Protein AF-A0A3S0Q9P6-F1 (afdb_monomer)

pLDDT: mean 74.9, std 11.9, range [47.97, 89.81]

Radius of gyration: 33.3 Å; Cα contacts (8 Å, |Δi|>4): 32; chains: 1; bounding box: 66×29×96 Å

InterPro domains:
  IPR036097 Signal transduction histidine kinase, dimerisation/phosphoacceptor domain superfamily [SSF47384] (69-135)

Nearest PDB structures (foldseek):
  5c21-assembly1_B  TM=3.822E-01  e=1.865E+00  Escherichia coli
  5c22-assembly3_C  TM=3.826E-01  e=1.977E+00  Escherichia coli
  2efk-assembly1_A-2  TM=5.193E-01  e=5.038E+00  Homo sapiens
  2efl-assembly1_A-2  TM=5.121E-01  e=9.586E+00  Homo sapiens

Mean predicted aligned error: 14.08 Å

Solvent-accessible surface area (backbone atoms only — not comparable to full-atom values): 8879 Å² total; per-residue (Å²): 140,70,65,64,63,57,60,55,52,74,79,50,54,76,73,53,48,53,52,49,52,53,51,52,53,50,53,57,50,52,60,49,58,67,47,70,79,59,80,94,62,73,74,60,56,55,56,52,51,51,50,54,50,50,50,52,53,52,50,52,51,52,56,52,51,51,52,53,49,51,50,54,50,53,53,50,52,52,54,53,48,55,52,51,54,48,52,51,51,46,56,57,64,51,47,54,39,50,52,50,48,53,56,48,52,53,55,57,77,72,47,94,70,50,73,69,56,49,53,55,49,52,50,56,46,51,51,33,52,50,53,49,50,55,48,52,53,52,48,52,54,51,50,50,50,53,50,52,49,52,54,52,54,56,63,74,75,108

Structure (mmCIF, N/CA/C/O backbone):
data_AF-A0A3S0Q9P6-F1
#
_entry.id   AF-A0A3S0Q9P6-F1
#
loop_
_atom_site.group_PDB
_atom_site.id
_atom_site.type_symbol
_atom_site.label_atom_id
_atom_site.label_alt_id
_atom_site.label_comp_id
_atom_site.label_asym_id
_atom_site.label_entity_id
_atom_site.label_seq_id
_atom_site.pdbx_PDB_ins_code
_atom_site.Cartn_x
_atom_site.Cartn_y
_atom_site.Cartn_z
_atom_site.occupancy
_atom_site.B_iso_or_equiv
_atom_site.auth_seq_id
_atom_site.auth_comp_id
_atom_site.auth_asym_id
_atom_site.auth_atom_id
_atom_site.pdbx_PDB_model_num
ATOM 1 N N . MET A 1 1 ? 13.058 -12.515 -38.783 1.00 48.56 1 MET A N 1
ATOM 2 C CA . MET A 1 1 ? 13.865 -13.179 -37.733 1.00 48.56 1 MET A CA 1
ATOM 3 C C . MET A 1 1 ? 14.297 -12.200 -36.618 1.00 48.56 1 MET A C 1
ATOM 5 O O . MET A 1 1 ? 15.354 -12.379 -36.041 1.00 48.56 1 MET A O 1
ATOM 9 N N . TYR A 1 2 ? 13.488 -11.183 -36.269 1.00 52.41 2 TYR A N 1
ATOM 10 C CA . TYR A 1 2 ? 13.850 -10.146 -35.272 1.00 52.41 2 TYR A CA 1
ATOM 11 C C . TYR A 1 2 ? 12.983 -10.169 -33.998 1.00 52.41 2 TYR A C 1
ATOM 13 O O . TYR A 1 2 ? 13.178 -9.365 -33.096 1.00 52.41 2 TYR A O 1
ATOM 21 N N . ILE A 1 3 ? 12.040 -11.111 -33.901 1.00 53.47 3 ILE A N 1
ATOM 22 C CA . ILE A 1 3 ? 11.122 -11.234 -32.754 1.00 53.47 3 ILE A CA 1
ATOM 23 C C . ILE A 1 3 ? 11.796 -11.980 -31.585 1.00 53.47 3 ILE A C 1
ATOM 25 O O . ILE A 1 3 ? 11.503 -11.724 -30.423 1.00 53.47 3 ILE A O 1
ATOM 29 N N . ILE A 1 4 ? 12.765 -12.853 -31.881 1.00 57.94 4 ILE A N 1
ATOM 30 C CA . ILE A 1 4 ? 13.455 -13.690 -30.886 1.00 57.94 4 ILE A CA 1
ATOM 31 C C . ILE A 1 4 ? 14.332 -12.853 -29.925 1.00 57.94 4 ILE A C 1
ATOM 33 O O . ILE A 1 4 ? 14.208 -13.045 -28.715 1.00 57.94 4 ILE A O 1
ATOM 37 N N . PRO A 1 5 ? 15.142 -11.872 -30.389 1.00 59.94 5 PRO A N 1
ATOM 38 C CA . PRO A 1 5 ? 15.900 -11.002 -29.483 1.00 59.94 5 PRO A CA 1
ATOM 39 C C . PRO A 1 5 ? 15.000 -10.126 -28.603 1.00 59.94 5 PRO A C 1
ATOM 41 O O . PRO A 1 5 ? 15.327 -9.878 -27.445 1.00 59.94 5 PRO A O 1
ATOM 44 N N . LEU A 1 6 ? 13.846 -9.698 -29.130 1.00 56.94 6 LEU A N 1
ATOM 45 C CA . LEU A 1 6 ? 12.885 -8.848 -28.422 1.00 56.94 6 LEU A CA 1
ATOM 46 C C . LEU A 1 6 ? 12.304 -9.557 -27.186 1.00 56.94 6 LEU A C 1
ATOM 48 O O . LEU A 1 6 ? 12.249 -8.978 -26.103 1.00 56.94 6 LEU A O 1
ATOM 52 N N . VAL A 1 7 ? 11.925 -10.830 -27.339 1.00 57.69 7 VAL A N 1
ATOM 53 C CA . VAL A 1 7 ? 11.361 -11.656 -26.257 1.00 57.69 7 VAL A CA 1
ATOM 54 C C . VAL A 1 7 ? 12.417 -11.991 -25.201 1.00 57.69 7 VAL A C 1
ATOM 56 O O . VAL A 1 7 ? 12.139 -11.916 -24.006 1.00 57.69 7 VAL A O 1
ATOM 59 N N . ILE A 1 8 ? 13.651 -12.291 -25.616 1.00 61.16 8 ILE A N 1
ATOM 60 C CA . ILE A 1 8 ? 14.757 -12.579 -24.688 1.00 61.16 8 ILE A CA 1
ATOM 61 C C . ILE A 1 8 ? 15.109 -11.334 -23.865 1.00 61.16 8 ILE A C 1
ATOM 63 O O . ILE A 1 8 ? 15.295 -11.425 -22.650 1.00 61.16 8 ILE A O 1
ATOM 67 N N . SER A 1 9 ? 15.122 -10.155 -24.491 1.00 57.72 9 SER A N 1
ATOM 68 C CA . SER A 1 9 ? 15.454 -8.899 -23.816 1.00 57.72 9 SER A CA 1
ATOM 69 C C . SER A 1 9 ? 14.446 -8.509 -22.723 1.00 57.72 9 SER A C 1
ATOM 71 O O . SER A 1 9 ? 14.823 -7.817 -21.779 1.00 57.72 9 SER A O 1
ATOM 73 N N . TYR A 1 10 ? 13.198 -8.988 -22.801 1.00 58.03 10 TYR A N 1
ATOM 74 C CA . TYR A 1 10 ? 12.163 -8.764 -21.781 1.00 58.03 10 TYR A CA 1
ATOM 75 C C . TYR A 1 10 ? 12.461 -9.483 -20.451 1.00 58.03 10 TYR A C 1
ATOM 77 O O . TYR A 1 10 ? 12.048 -9.029 -19.387 1.00 58.03 10 TYR A O 1
ATOM 85 N N . THR A 1 11 ? 13.220 -10.581 -20.493 1.00 60.34 11 THR A N 1
ATOM 86 C CA . THR A 1 11 ? 13.547 -11.398 -19.307 1.00 60.34 11 THR A CA 1
ATOM 87 C C . THR A 1 11 ? 14.864 -11.010 -18.623 1.00 60.34 11 THR A C 1
ATOM 89 O O . THR A 1 11 ? 15.213 -11.577 -17.589 1.00 60.34 11 THR A O 1
ATOM 92 N N . LEU A 1 12 ? 15.614 -10.048 -19.175 1.00 61.75 12 LEU A N 1
ATOM 93 C CA . LEU A 1 12 ? 16.994 -9.754 -18.775 1.00 61.75 12 LEU A CA 1
ATOM 94 C C . LEU A 1 12 ? 17.140 -8.490 -17.900 1.00 61.75 12 LEU A C 1
ATOM 96 O O . LEU A 1 12 ? 16.352 -7.541 -17.946 1.00 61.75 12 LEU A O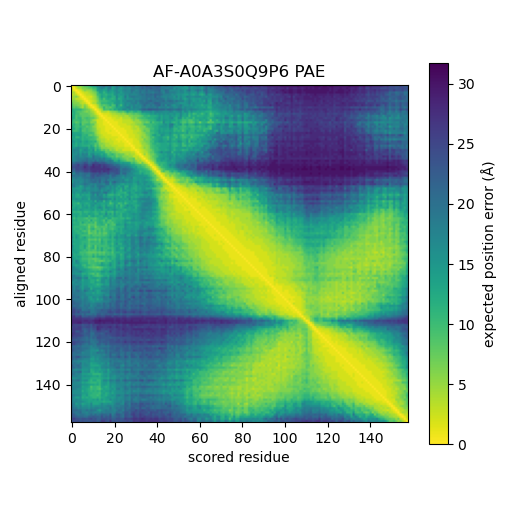 1
ATOM 100 N N . ASP A 1 13 ? 18.192 -8.469 -17.077 1.00 67.06 13 ASP A N 1
ATOM 101 C CA . ASP A 1 13 ? 18.579 -7.324 -16.242 1.00 67.06 13 ASP A CA 1
ATOM 102 C C . ASP A 1 13 ? 19.062 -6.114 -17.043 1.00 67.06 13 ASP A C 1
ATOM 104 O O . ASP A 1 13 ? 19.571 -6.258 -18.155 1.00 67.06 13 ASP A O 1
ATOM 108 N N . LYS A 1 14 ? 18.945 -4.916 -16.445 1.00 64.00 14 LYS A N 1
ATOM 109 C CA . LYS A 1 14 ? 19.288 -3.626 -17.079 1.00 64.00 14 LYS A CA 1
ATOM 110 C C . LYS A 1 14 ? 20.713 -3.653 -17.661 1.00 64.00 14 LYS A C 1
ATOM 112 O O . LYS A 1 14 ? 20.918 -3.292 -18.817 1.00 64.00 14 LYS A O 1
ATOM 117 N N . ASP A 1 15 ? 21.661 -4.226 -16.920 1.00 66.69 15 ASP A N 1
ATOM 118 C CA . ASP A 1 15 ? 23.068 -4.350 -17.329 1.00 66.69 15 ASP A CA 1
ATOM 119 C C . ASP A 1 15 ? 23.310 -5.394 -18.423 1.00 66.69 15 ASP A C 1
ATOM 121 O O . ASP A 1 15 ? 24.322 -5.347 -19.126 1.00 66.69 15 ASP A O 1
ATOM 125 N N . LYS A 1 16 ? 22.420 -6.381 -18.554 1.00 67.06 16 LYS A N 1
ATOM 126 C CA . LYS A 1 16 ? 22.508 -7.415 -19.592 1.00 67.06 16 LYS A CA 1
ATOM 127 C C . LYS A 1 16 ? 21.905 -6.913 -20.903 1.00 67.06 16 LYS A C 1
ATOM 129 O O . LYS A 1 16 ? 22.453 -7.208 -21.959 1.00 67.06 16 LYS A O 1
ATOM 134 N N . ILE A 1 17 ? 20.857 -6.090 -20.828 1.00 67.50 17 ILE A N 1
ATOM 135 C CA . ILE A 1 17 ? 20.265 -5.394 -21.980 1.00 67.50 17 ILE A CA 1
ATOM 136 C C . ILE A 1 17 ? 21.296 -4.451 -22.618 1.00 67.50 17 ILE A C 1
ATOM 138 O O . ILE A 1 17 ? 21.505 -4.490 -23.829 1.00 67.50 17 ILE A O 1
ATOM 142 N N . ILE A 1 18 ? 22.006 -3.662 -21.803 1.00 67.25 18 ILE A N 1
ATOM 143 C CA . ILE A 1 18 ? 23.048 -2.744 -22.292 1.00 67.25 18 ILE A CA 1
ATOM 144 C C . ILE A 1 18 ? 24.203 -3.517 -22.947 1.00 67.25 18 ILE A C 1
ATOM 146 O O . ILE A 1 18 ? 24.646 -3.164 -24.038 1.00 67.25 18 ILE A O 1
ATOM 150 N N . ARG A 1 19 ? 24.661 -4.615 -22.328 1.00 67.94 19 ARG A N 1
ATOM 151 C CA . ARG A 1 19 ? 25.711 -5.474 -22.901 1.00 67.94 19 ARG A CA 1
ATOM 152 C C . ARG A 1 19 ? 25.295 -6.108 -24.230 1.00 67.94 19 ARG A C 1
ATOM 154 O O . ARG A 1 19 ? 26.100 -6.136 -25.156 1.00 67.94 19 ARG A O 1
ATOM 161 N N . LEU A 1 20 ? 24.047 -6.561 -24.348 1.00 66.50 20 LEU A N 1
ATOM 162 C CA . LEU A 1 20 ? 23.501 -7.101 -25.594 1.00 66.50 20 LEU A CA 1
ATOM 163 C C . LEU A 1 20 ? 23.483 -6.039 -26.705 1.00 66.50 20 LEU A C 1
ATOM 165 O O . LEU A 1 20 ? 23.902 -6.324 -27.823 1.00 66.50 20 LEU A O 1
ATOM 169 N N . ALA A 1 21 ? 23.057 -4.811 -26.392 1.00 68.50 21 ALA A N 1
ATOM 170 C CA . ALA A 1 21 ? 23.028 -3.710 -27.355 1.00 68.50 21 ALA A CA 1
ATOM 171 C C . ALA A 1 21 ? 24.432 -3.385 -27.895 1.00 68.50 21 ALA A C 1
ATOM 173 O O . ALA A 1 21 ? 24.608 -3.264 -29.106 1.00 68.50 21 ALA A O 1
ATOM 174 N N . ILE A 1 22 ? 25.439 -3.336 -27.016 1.00 72.12 22 ILE A N 1
ATOM 175 C CA . ILE A 1 22 ? 26.842 -3.113 -27.399 1.00 72.12 22 ILE A CA 1
ATOM 176 C C . ILE A 1 22 ? 27.336 -4.235 -28.324 1.00 72.12 22 ILE A C 1
ATOM 178 O O . ILE A 1 22 ? 27.889 -3.962 -29.389 1.00 72.12 22 ILE A O 1
ATOM 182 N N . ILE A 1 23 ? 27.077 -5.497 -27.975 1.00 69.00 23 ILE A N 1
ATOM 183 C CA . ILE A 1 23 ? 27.472 -6.649 -28.797 1.00 69.00 23 ILE A CA 1
ATOM 184 C C . ILE A 1 23 ? 26.790 -6.603 -30.171 1.00 69.00 23 ILE A C 1
ATOM 186 O O . ILE A 1 23 ? 27.465 -6.784 -31.180 1.00 69.00 23 ILE A O 1
ATOM 190 N N . CYS A 1 24 ? 25.491 -6.292 -30.237 1.00 65.50 24 CYS A N 1
ATOM 191 C CA . CYS A 1 24 ? 24.775 -6.141 -31.504 1.00 65.50 24 CYS A CA 1
ATOM 192 C C . CYS A 1 24 ? 25.365 -5.027 -32.375 1.00 65.50 24 CYS A C 1
ATOM 194 O O . CYS A 1 24 ? 25.519 -5.236 -33.575 1.00 65.50 24 CYS A O 1
ATOM 196 N N . THR A 1 25 ? 25.741 -3.881 -31.791 1.00 69.81 25 THR A N 1
ATOM 197 C CA . THR A 1 25 ? 26.379 -2.799 -32.559 1.00 69.81 25 THR A CA 1
ATOM 198 C C . THR A 1 25 ? 27.732 -3.195 -33.129 1.00 69.81 25 THR A C 1
ATOM 200 O O . THR A 1 25 ? 28.008 -2.896 -34.291 1.00 69.81 25 THR A O 1
ATOM 203 N N . ILE A 1 26 ? 28.541 -3.916 -32.347 1.00 67.06 26 ILE A N 1
ATOM 204 C CA . ILE A 1 26 ? 29.847 -4.426 -32.775 1.00 67.06 26 ILE A CA 1
ATOM 205 C C . ILE A 1 26 ? 29.668 -5.457 -33.896 1.00 67.06 26 ILE A C 1
ATOM 207 O O . ILE A 1 26 ? 30.369 -5.373 -34.900 1.00 67.06 26 ILE A O 1
ATOM 211 N N . LEU A 1 27 ? 28.687 -6.360 -33.780 1.00 65.31 27 LEU A N 1
ATOM 212 C CA . LEU A 1 27 ? 28.370 -7.349 -34.814 1.00 65.31 27 LEU A CA 1
ATOM 213 C C . LEU A 1 27 ? 28.011 -6.672 -36.148 1.00 65.31 27 LEU A C 1
ATOM 215 O O . LEU A 1 27 ? 28.578 -7.002 -37.184 1.00 65.31 27 LEU A O 1
ATOM 219 N N . THR A 1 28 ? 27.148 -5.648 -36.121 1.00 66.88 28 THR A N 1
ATOM 220 C CA . THR A 1 28 ? 26.789 -4.895 -37.335 1.00 66.88 28 THR A CA 1
ATOM 221 C C . THR A 1 28 ? 27.938 -4.073 -37.918 1.00 66.88 28 THR A C 1
ATOM 223 O O . THR A 1 28 ? 27.972 -3.862 -39.130 1.00 66.88 28 THR A O 1
ATOM 226 N N . LEU A 1 29 ? 28.877 -3.609 -37.088 1.00 65.69 29 LEU A N 1
ATOM 227 C CA . LEU A 1 29 ? 30.089 -2.908 -37.524 1.00 65.69 29 LEU A CA 1
ATOM 228 C C . LEU A 1 29 ? 31.060 -3.862 -38.228 1.00 65.69 29 LEU A C 1
ATOM 230 O O . LEU A 1 29 ? 31.548 -3.531 -39.305 1.00 65.69 29 LEU A O 1
ATOM 234 N N . ILE A 1 30 ? 31.272 -5.058 -37.670 1.00 64.81 30 ILE A N 1
ATOM 235 C CA . ILE A 1 30 ? 32.087 -6.118 -38.282 1.00 64.81 30 ILE A CA 1
ATOM 236 C C . ILE A 1 30 ? 31.495 -6.518 -39.641 1.00 64.81 30 ILE A C 1
ATOM 238 O O . ILE A 1 30 ? 32.204 -6.487 -40.645 1.00 64.81 30 ILE A O 1
ATOM 242 N N . ASP A 1 31 ? 30.177 -6.730 -39.714 1.00 60.69 31 ASP A N 1
ATOM 243 C CA . ASP A 1 31 ? 29.489 -7.023 -40.980 1.00 60.69 31 ASP A CA 1
ATO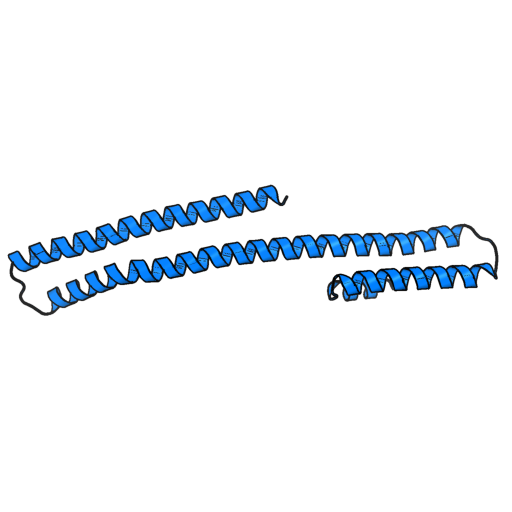M 244 C C . ASP A 1 31 ? 29.538 -5.859 -41.995 1.00 60.69 31 ASP A C 1
ATOM 246 O O . ASP A 1 31 ? 29.177 -6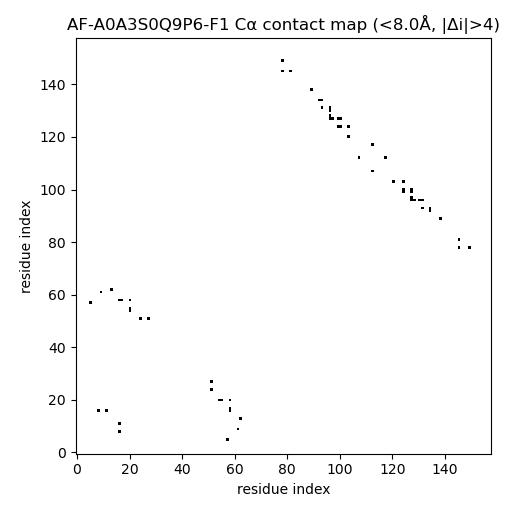.032 -43.160 1.00 60.69 31 ASP A O 1
ATOM 250 N N . THR A 1 32 ? 29.865 -4.635 -41.570 1.00 58.56 32 THR A N 1
ATOM 251 C CA . THR A 1 32 ? 30.025 -3.467 -42.459 1.00 58.56 32 THR A CA 1
ATOM 252 C C . THR A 1 32 ? 31.445 -3.386 -43.020 1.00 58.56 32 THR A C 1
ATOM 254 O O . THR A 1 32 ? 31.632 -2.912 -44.138 1.00 58.56 32 THR A O 1
ATOM 257 N N . ILE A 1 33 ? 32.431 -3.885 -42.270 1.00 58.62 33 ILE A N 1
ATOM 258 C CA . ILE A 1 33 ? 33.843 -3.930 -42.663 1.00 58.62 33 ILE A CA 1
ATOM 259 C C . ILE A 1 33 ? 34.086 -5.052 -43.682 1.00 58.62 33 ILE A C 1
ATOM 261 O O . ILE A 1 33 ? 34.702 -4.789 -44.711 1.00 58.62 33 ILE A O 1
ATOM 265 N N . ASP A 1 34 ? 33.538 -6.253 -43.459 1.00 58.84 34 ASP A N 1
ATOM 266 C CA . ASP A 1 34 ? 33.667 -7.384 -44.401 1.00 58.84 34 ASP A CA 1
ATOM 267 C C . ASP A 1 34 ? 33.007 -7.084 -45.759 1.00 58.84 34 ASP A C 1
ATOM 269 O O . ASP A 1 34 ? 33.522 -7.424 -46.823 1.00 58.84 34 ASP A O 1
ATOM 273 N N . TYR A 1 35 ? 31.878 -6.374 -45.735 1.00 54.16 35 TYR A N 1
ATOM 274 C CA . TYR A 1 35 ? 31.137 -6.000 -46.940 1.00 54.16 35 TYR A CA 1
ATOM 275 C C . TYR A 1 35 ? 31.818 -4.875 -47.740 1.00 54.16 35 TYR A C 1
ATOM 277 O O . TYR A 1 35 ? 31.642 -4.785 -48.951 1.00 54.16 35 TYR A O 1
ATOM 285 N N . TYR A 1 36 ? 32.648 -4.041 -47.100 1.00 55.62 36 TYR A N 1
ATOM 286 C CA . TYR A 1 36 ? 33.392 -2.965 -47.774 1.00 55.62 36 TYR A CA 1
ATOM 287 C C . TYR A 1 36 ? 34.391 -3.494 -48.822 1.00 55.62 36 TYR A C 1
ATOM 289 O O . TYR A 1 36 ? 34.852 -2.737 -49.674 1.00 55.62 36 TYR A O 1
ATOM 297 N N . HIS A 1 37 ? 34.705 -4.794 -48.788 1.00 53.75 37 HIS A N 1
ATOM 298 C CA . HIS A 1 37 ? 35.573 -5.453 -49.759 1.00 53.75 37 HIS A CA 1
ATOM 299 C C . HIS A 1 37 ? 34.850 -5.818 -51.081 1.00 53.75 37 HIS A C 1
ATOM 301 O O . HIS A 1 37 ? 35.521 -6.176 -52.051 1.00 53.75 37 HIS A O 1
ATOM 307 N N . ILE A 1 38 ? 33.508 -5.737 -51.165 1.00 55.50 38 ILE A N 1
ATOM 308 C CA . ILE A 1 38 ? 32.726 -6.121 -52.360 1.00 55.50 38 ILE A CA 1
ATOM 309 C C . ILE A 1 38 ? 31.577 -5.119 -52.626 1.00 55.50 38 ILE A C 1
ATOM 311 O O . ILE A 1 38 ? 30.516 -5.176 -52.019 1.00 55.50 38 ILE A O 1
ATOM 315 N N . GLU A 1 39 ? 31.821 -4.234 -53.598 1.00 54.53 39 GLU A N 1
ATOM 316 C CA . GLU A 1 39 ? 30.877 -3.427 -54.400 1.00 54.53 39 GLU A CA 1
ATOM 317 C C . GLU A 1 39 ? 29.946 -2.370 -53.754 1.00 54.53 39 GLU A C 1
ATOM 319 O O . GLU A 1 39 ? 29.221 -2.550 -52.777 1.00 54.53 39 GLU A O 1
ATOM 324 N N . MET A 1 40 ? 29.949 -1.207 -54.416 1.00 53.72 40 MET A N 1
ATOM 325 C CA . MET A 1 40 ? 29.338 0.061 -54.025 1.00 53.72 40 MET A CA 1
ATOM 326 C C . MET A 1 40 ? 27.832 0.096 -54.373 1.00 53.72 40 MET A C 1
ATOM 328 O O . MET A 1 40 ? 27.472 0.230 -55.541 1.00 53.72 40 MET A O 1
ATOM 332 N N . TYR A 1 41 ? 26.937 0.033 -53.372 1.00 54.03 41 TYR A N 1
ATOM 333 C CA . TYR A 1 41 ? 25.498 0.301 -53.564 1.00 54.03 41 TYR A CA 1
ATOM 334 C C . TYR A 1 41 ? 24.803 0.886 -52.310 1.00 54.03 41 TYR A C 1
ATOM 336 O O . TYR A 1 41 ? 24.774 0.276 -51.240 1.00 54.03 41 TYR A O 1
ATOM 344 N N . TYR A 1 42 ? 24.198 2.077 -52.442 1.00 55.12 42 TYR A N 1
ATOM 345 C CA . TYR A 1 42 ? 23.647 2.887 -51.336 1.00 55.12 42 TYR A CA 1
ATOM 346 C C . TYR A 1 42 ? 22.379 2.315 -50.660 1.00 55.12 42 TYR A C 1
ATOM 348 O O . TYR A 1 42 ? 22.106 2.652 -49.508 1.00 55.12 42 TYR A O 1
ATOM 356 N N . SER A 1 43 ? 21.606 1.439 -51.319 1.00 52.72 43 SER A N 1
ATOM 357 C CA . SER A 1 43 ? 20.359 0.889 -50.743 1.00 52.72 43 SER A CA 1
ATOM 358 C C . SER A 1 43 ? 20.586 -0.159 -49.643 1.00 52.72 43 SER A C 1
ATOM 360 O O . SER A 1 43 ? 19.698 -0.412 -48.828 1.00 52.72 43 SER A O 1
ATOM 362 N N . VAL A 1 44 ? 21.781 -0.754 -49.578 1.00 56.59 44 VAL A N 1
ATOM 363 C CA . VAL A 1 44 ? 22.153 -1.706 -48.518 1.00 56.59 44 VAL A CA 1
ATOM 364 C C . VAL A 1 44 ? 22.478 -0.958 -47.222 1.00 56.59 44 VAL A C 1
ATOM 366 O O . VAL A 1 44 ? 22.133 -1.418 -46.132 1.00 56.59 44 VAL A O 1
ATOM 369 N N . PHE A 1 45 ? 23.064 0.239 -47.333 1.00 55.09 45 PHE A N 1
ATOM 370 C CA . PHE A 1 45 ? 23.443 1.064 -46.186 1.00 55.09 45 PHE A CA 1
ATOM 371 C C . PHE A 1 45 ? 22.220 1.574 -45.409 1.00 55.09 45 PHE A C 1
ATOM 373 O O . PHE A 1 45 ? 22.189 1.498 -44.180 1.00 55.09 45 PHE A O 1
ATOM 380 N N . THR A 1 46 ? 21.177 2.026 -46.113 1.00 57.56 46 THR A N 1
ATOM 381 C CA . THR A 1 46 ? 19.951 2.545 -45.485 1.00 57.56 46 THR A CA 1
ATOM 382 C C . THR A 1 46 ? 19.194 1.462 -44.720 1.00 57.56 46 THR A C 1
ATOM 384 O O . THR A 1 46 ? 18.818 1.689 -43.573 1.00 57.56 46 THR A O 1
ATOM 387 N N . ASN A 1 47 ? 19.042 0.263 -45.291 1.00 59.06 47 ASN A N 1
ATOM 388 C CA . ASN A 1 47 ? 18.352 -0.862 -44.645 1.00 59.06 47 ASN A CA 1
ATOM 389 C C . ASN A 1 47 ? 19.079 -1.368 -43.385 1.00 59.06 47 ASN A C 1
ATOM 391 O O . ASN A 1 47 ? 18.443 -1.731 -42.387 1.00 59.06 47 ASN A O 1
ATOM 395 N N . LYS A 1 48 ? 20.417 -1.366 -43.401 1.00 64.12 48 LYS A N 1
ATOM 396 C CA . LYS A 1 48 ? 21.235 -1.824 -42.269 1.00 64.12 48 LYS A CA 1
ATOM 397 C C . LYS A 1 48 ? 21.283 -0.778 -41.150 1.00 64.12 48 LYS A C 1
ATOM 399 O O . LYS A 1 48 ? 21.135 -1.136 -39.982 1.00 64.12 48 LYS A O 1
ATOM 404 N N . PHE A 1 49 ? 21.355 0.510 -41.498 1.00 63.62 49 PHE A N 1
ATOM 405 C CA . PHE A 1 49 ? 21.220 1.612 -40.540 1.00 63.62 49 PHE A CA 1
ATOM 406 C C . PHE A 1 49 ? 19.840 1.618 -39.868 1.00 63.62 49 PHE A C 1
ATOM 408 O O . PHE A 1 49 ? 19.751 1.749 -38.649 1.00 63.62 49 PHE A O 1
ATOM 415 N N . LEU A 1 50 ? 18.769 1.376 -40.634 1.00 63.78 50 LEU A N 1
ATOM 416 C CA . LEU A 1 50 ? 17.408 1.237 -40.105 1.00 63.78 50 LEU A CA 1
ATOM 417 C C . LEU A 1 50 ? 17.291 0.087 -39.097 1.00 63.78 50 LEU A C 1
ATOM 419 O O . LEU A 1 50 ? 16.620 0.234 -38.078 1.00 63.78 50 LEU A O 1
ATOM 423 N N . SER A 1 51 ? 17.979 -1.034 -39.340 1.00 71.50 51 SER A N 1
ATOM 424 C CA . SER A 1 51 ? 17.994 -2.176 -38.416 1.00 71.50 51 SER A CA 1
ATOM 425 C C . SER A 1 51 ? 18.730 -1.859 -37.112 1.00 71.50 51 SER A C 1
ATOM 427 O O . SER A 1 51 ? 18.223 -2.166 -36.034 1.00 71.50 51 SER A O 1
ATOM 429 N N . ILE A 1 52 ? 19.887 -1.191 -37.183 1.00 71.75 52 ILE A N 1
ATOM 430 C CA . ILE A 1 52 ? 20.637 -0.750 -35.994 1.00 71.75 52 ILE A CA 1
ATOM 431 C C . ILE A 1 52 ? 19.804 0.253 -35.189 1.00 71.75 52 ILE A C 1
ATOM 433 O O . ILE A 1 52 ? 19.642 0.097 -33.979 1.00 71.75 52 ILE A O 1
ATOM 437 N N . LEU A 1 53 ? 19.211 1.239 -35.863 1.00 67.88 53 LEU A N 1
ATOM 438 C CA . LEU A 1 53 ? 18.343 2.237 -35.246 1.00 67.88 53 LEU A CA 1
ATOM 439 C C . LEU A 1 53 ? 17.123 1.578 -34.581 1.00 67.88 53 LEU A C 1
ATOM 441 O O . LEU A 1 53 ? 16.786 1.909 -33.447 1.00 67.88 53 LEU A O 1
ATOM 445 N N . SER A 1 54 ? 16.513 0.584 -35.234 1.00 70.25 54 SER A N 1
ATOM 446 C CA . SER A 1 54 ? 15.393 -0.185 -34.683 1.00 70.25 54 SER A CA 1
ATOM 447 C C . SER A 1 54 ? 15.774 -0.944 -33.407 1.00 70.25 54 SER A C 1
ATOM 449 O O . SER A 1 54 ? 14.961 -1.024 -32.483 1.00 70.25 54 SER A O 1
ATOM 451 N N . ILE A 1 55 ? 16.993 -1.487 -33.323 1.00 75.00 55 ILE A N 1
ATOM 452 C CA . ILE A 1 55 ? 17.498 -2.170 -32.120 1.00 75.00 55 ILE A CA 1
ATOM 453 C C . ILE A 1 55 ? 17.702 -1.164 -30.982 1.00 75.00 55 ILE A C 1
ATOM 455 O O . ILE A 1 55 ? 17.263 -1.416 -29.860 1.00 75.00 55 ILE A O 1
ATOM 459 N N . TRP A 1 56 ? 18.300 -0.004 -31.266 1.00 73.06 56 TRP A N 1
ATOM 460 C CA . TRP A 1 56 ? 18.505 1.053 -30.272 1.00 73.06 56 TRP A CA 1
ATOM 461 C C . TRP A 1 56 ? 17.192 1.630 -29.746 1.00 73.06 56 TRP A C 1
ATOM 463 O O . TRP A 1 56 ? 17.039 1.781 -28.535 1.00 73.06 56 TRP A O 1
ATOM 473 N N . ILE A 1 57 ? 16.224 1.883 -30.629 1.00 74.38 57 ILE A N 1
ATOM 474 C CA . ILE A 1 57 ? 14.887 2.354 -30.248 1.00 74.38 57 ILE A CA 1
ATOM 475 C C . ILE A 1 57 ? 14.181 1.306 -29.384 1.00 74.38 57 ILE A C 1
ATOM 477 O O . ILE A 1 57 ? 13.658 1.640 -28.323 1.00 74.38 57 ILE A O 1
ATOM 481 N N . SER A 1 58 ? 14.220 0.030 -29.781 1.00 77.25 58 SER A N 1
ATOM 482 C CA . SER A 1 58 ? 13.613 -1.058 -28.999 1.00 77.25 58 SER A CA 1
ATOM 483 C C . SER A 1 58 ? 14.258 -1.185 -27.616 1.00 77.25 58 SER A C 1
ATOM 485 O O . SER A 1 58 ? 13.559 -1.294 -26.611 1.00 77.25 58 SER A O 1
ATOM 487 N N . CYS A 1 59 ? 15.589 -1.107 -27.547 1.00 74.31 59 CYS A N 1
ATOM 488 C CA . CYS A 1 59 ? 16.343 -1.128 -26.296 1.00 74.31 59 CYS A CA 1
ATOM 489 C C . CYS A 1 59 ? 15.960 0.050 -25.387 1.00 74.31 59 CYS A C 1
ATOM 491 O O . CYS A 1 59 ? 15.654 -0.143 -24.209 1.00 74.31 59 CYS A O 1
ATOM 493 N N . PHE A 1 60 ? 15.898 1.260 -25.947 1.00 79.88 60 PHE A N 1
ATOM 494 C CA . PHE A 1 60 ? 15.503 2.460 -25.217 1.00 79.88 60 PHE A CA 1
ATOM 495 C C . PHE A 1 60 ? 14.084 2.340 -24.644 1.00 79.88 60 PHE A C 1
ATOM 497 O O . PHE A 1 60 ? 13.872 2.619 -23.462 1.00 79.88 60 PHE A O 1
ATOM 504 N N . ILE A 1 61 ? 13.130 1.848 -25.441 1.00 80.69 61 ILE A N 1
ATOM 505 C CA . ILE A 1 61 ? 11.745 1.619 -25.007 1.00 80.69 61 ILE A CA 1
ATOM 506 C C . ILE A 1 61 ? 11.693 0.617 -23.845 1.00 80.69 61 ILE A C 1
ATOM 508 O O . ILE A 1 61 ? 11.041 0.891 -22.839 1.00 80.69 61 ILE A O 1
ATOM 512 N N . ILE A 1 62 ? 12.405 -0.512 -23.938 1.00 80.69 62 ILE A N 1
ATOM 513 C CA . ILE A 1 62 ? 12.418 -1.546 -22.887 1.00 80.69 62 ILE A CA 1
ATOM 514 C C . ILE A 1 62 ? 12.998 -1.000 -21.577 1.00 80.69 62 ILE A C 1
ATOM 516 O O . ILE A 1 62 ? 12.440 -1.243 -20.506 1.00 80.69 62 ILE A O 1
ATOM 520 N N . LEU A 1 63 ? 14.097 -0.243 -21.641 1.00 79.00 63 LEU A N 1
ATOM 521 C CA . LEU A 1 63 ? 14.724 0.336 -20.451 1.00 79.00 63 LEU A CA 1
ATOM 522 C C . LEU A 1 63 ? 13.787 1.307 -19.729 1.00 79.00 63 LEU A C 1
AT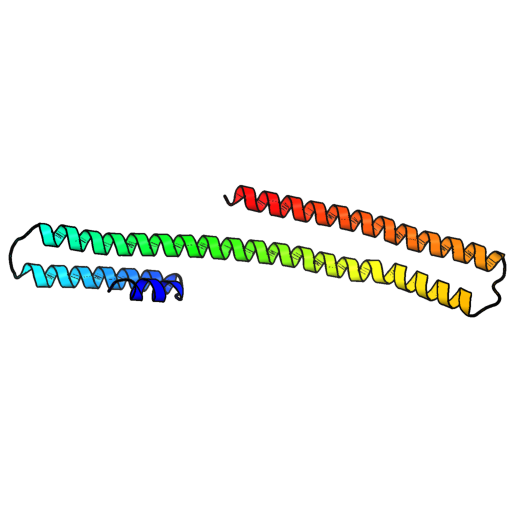OM 524 O O . LEU A 1 63 ? 13.669 1.247 -18.504 1.00 79.00 63 LEU A O 1
ATOM 528 N N . ARG A 1 64 ? 13.090 2.159 -20.488 1.00 81.88 64 ARG A N 1
ATOM 529 C CA . ARG A 1 64 ? 12.096 3.090 -19.943 1.00 81.88 64 ARG A CA 1
ATOM 530 C C . ARG A 1 64 ? 10.885 2.355 -19.380 1.00 81.88 64 ARG A C 1
ATOM 532 O O . ARG A 1 64 ? 10.436 2.678 -18.286 1.00 81.88 64 ARG A O 1
ATOM 539 N N . TYR A 1 65 ? 10.404 1.324 -20.070 1.00 80.88 65 TYR A N 1
ATOM 540 C CA . TYR A 1 65 ? 9.296 0.503 -19.589 1.00 80.88 65 TYR A CA 1
ATOM 541 C C . TYR A 1 65 ? 9.622 -0.179 -18.255 1.00 80.88 65 TYR A C 1
ATOM 543 O O . TYR A 1 65 ? 8.807 -0.159 -17.336 1.00 80.88 65 TYR A O 1
ATOM 551 N N . LYS A 1 66 ? 10.832 -0.735 -18.113 1.00 83.50 66 LYS A N 1
ATOM 552 C CA . LYS A 1 66 ? 11.267 -1.406 -16.880 1.00 83.50 66 LYS A CA 1
ATOM 553 C C . LYS A 1 66 ? 11.382 -0.438 -15.700 1.00 83.50 66 LYS A C 1
ATOM 555 O O . LYS A 1 66 ? 11.042 -0.804 -14.580 1.00 83.50 66 LYS A O 1
ATOM 560 N N . GLU A 1 67 ? 11.837 0.788 -15.948 1.00 83.31 67 GLU A N 1
ATOM 561 C CA . GLU A 1 67 ? 11.890 1.851 -14.939 1.00 83.31 67 GLU A CA 1
ATOM 562 C C . GLU A 1 67 ? 10.487 2.233 -14.446 1.00 83.31 67 GLU A C 1
ATOM 564 O O . GLU A 1 67 ? 10.249 2.242 -13.240 1.00 83.31 67 GLU A O 1
ATOM 569 N N . ILE A 1 68 ? 9.538 2.423 -15.368 1.00 85.06 68 ILE A N 1
ATOM 570 C CA . ILE A 1 68 ? 8.130 2.701 -15.040 1.00 85.06 68 ILE A CA 1
ATOM 571 C C . ILE A 1 68 ? 7.500 1.527 -14.279 1.00 85.06 68 ILE A C 1
ATOM 573 O O . ILE A 1 68 ? 6.756 1.731 -13.320 1.00 85.06 68 ILE A O 1
ATOM 577 N N . LEU A 1 69 ? 7.789 0.288 -14.685 1.00 86.88 69 LEU A N 1
ATOM 578 C CA . LEU A 1 69 ? 7.264 -0.905 -14.022 1.00 86.88 69 LEU A CA 1
ATOM 579 C C . LEU A 1 69 ? 7.761 -1.002 -12.576 1.00 86.88 69 LEU A C 1
ATOM 581 O O . LEU A 1 69 ? 6.967 -1.244 -11.671 1.00 86.88 69 LEU A O 1
ATOM 585 N N . LEU A 1 70 ? 9.056 -0.763 -12.356 1.00 88.25 70 LEU A N 1
ATOM 586 C CA . LEU A 1 70 ? 9.658 -0.812 -11.027 1.00 88.25 70 LEU A CA 1
ATOM 587 C C . LEU A 1 70 ? 9.104 0.293 -10.120 1.00 88.25 70 LEU A C 1
ATOM 589 O O . LEU A 1 70 ? 8.787 0.020 -8.965 1.00 88.25 70 LEU A O 1
ATOM 593 N N . GLN A 1 71 ? 8.908 1.504 -10.648 1.00 86.56 71 GLN A N 1
ATOM 594 C CA . GLN A 1 71 ? 8.242 2.588 -9.920 1.00 86.56 71 GLN A CA 1
ATOM 595 C C . GLN A 1 71 ? 6.821 2.188 -9.501 1.00 86.56 71 GLN A C 1
ATOM 597 O O . GLN A 1 71 ? 6.503 2.226 -8.311 1.00 86.56 71 GLN A O 1
ATOM 602 N N . LYS A 1 72 ? 6.007 1.679 -10.435 1.00 85.12 72 LYS A N 1
ATOM 603 C CA . LYS A 1 72 ? 4.642 1.212 -10.137 1.00 85.12 72 LYS A CA 1
ATOM 604 C C . LYS A 1 72 ? 4.610 0.096 -9.097 1.00 85.12 72 LYS A C 1
ATOM 606 O O . LYS A 1 72 ? 3.727 0.084 -8.241 1.00 85.12 72 LYS A O 1
ATOM 611 N N . ASP A 1 73 ? 5.550 -0.842 -9.145 1.00 87.31 73 ASP A N 1
ATOM 612 C CA . ASP A 1 73 ? 5.624 -1.907 -8.144 1.00 87.31 73 ASP A CA 1
ATOM 613 C C . ASP A 1 73 ? 6.027 -1.371 -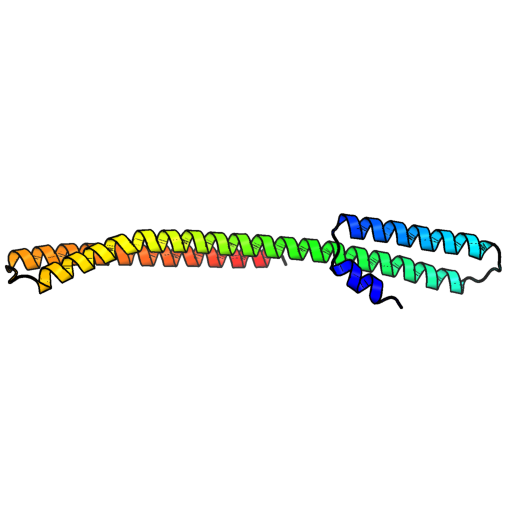6.768 1.00 87.31 73 ASP A C 1
ATOM 615 O O . ASP A 1 73 ? 5.435 -1.771 -5.764 1.00 87.31 73 ASP A O 1
ATOM 619 N N . THR A 1 74 ? 6.964 -0.421 -6.695 1.00 88.81 74 THR A N 1
ATOM 620 C CA . THR A 1 74 ? 7.329 0.211 -5.417 1.00 88.81 74 THR A CA 1
ATOM 621 C C . THR A 1 74 ? 6.176 1.008 -4.805 1.00 88.81 74 THR A C 1
ATOM 623 O O . THR A 1 74 ? 5.940 0.906 -3.600 1.00 88.81 74 THR A O 1
ATOM 626 N N . GLU A 1 75 ? 5.404 1.736 -5.616 1.00 87.31 75 GLU A N 1
ATOM 627 C CA . GLU A 1 75 ? 4.207 2.460 -5.172 1.00 87.31 75 GLU A CA 1
ATOM 628 C C . GLU A 1 75 ? 3.142 1.499 -4.631 1.00 87.31 75 GLU A C 1
ATOM 630 O O . GLU A 1 75 ? 2.632 1.688 -3.523 1.00 87.31 75 GLU A O 1
ATOM 635 N N . LYS A 1 76 ? 2.861 0.409 -5.359 1.00 85.12 76 LYS A N 1
ATOM 636 C CA . LYS A 1 76 ? 1.929 -0.637 -4.913 1.00 85.12 76 LYS A CA 1
ATOM 637 C C . LYS A 1 76 ? 2.366 -1.272 -3.600 1.00 85.12 76 LYS A C 1
ATOM 639 O O . LYS A 1 76 ? 1.538 -1.450 -2.708 1.00 85.12 76 LYS A O 1
ATOM 644 N N . GLN A 1 77 ? 3.648 -1.608 -3.459 1.00 88.81 77 GLN A N 1
ATOM 645 C CA . GLN A 1 77 ? 4.167 -2.189 -2.220 1.00 88.81 77 GLN A CA 1
ATOM 646 C C . GLN A 1 77 ? 4.042 -1.219 -1.047 1.00 88.81 77 GLN A C 1
ATOM 648 O O . GLN A 1 77 ? 3.634 -1.628 0.040 1.00 88.81 77 GLN A O 1
ATOM 653 N N . LYS A 1 78 ? 4.334 0.068 -1.258 1.00 88.81 78 LYS A N 1
ATOM 654 C CA . LYS A 1 78 ? 4.176 1.101 -0.229 1.00 88.81 78 LYS A CA 1
ATOM 655 C C . LYS A 1 78 ? 2.714 1.238 0.202 1.00 88.81 78 LYS A C 1
ATOM 657 O O . LYS A 1 78 ? 2.438 1.246 1.397 1.00 88.81 78 LYS A O 1
ATOM 662 N N . TYR A 1 79 ? 1.786 1.258 -0.754 1.00 87.06 79 TYR A N 1
ATOM 663 C CA . TYR A 1 79 ? 0.349 1.291 -0.485 1.00 87.06 79 TYR A CA 1
ATOM 664 C C . TYR A 1 79 ? -0.127 0.067 0.312 1.00 87.06 79 TYR A C 1
ATOM 666 O O . TYR A 1 79 ? -0.777 0.215 1.348 1.00 87.06 79 TYR A O 1
ATOM 674 N N . LEU A 1 80 ? 0.250 -1.144 -0.118 1.00 86.19 80 LEU A N 1
ATOM 675 C CA . LEU A 1 80 ? -0.090 -2.384 0.588 1.00 86.19 80 LEU A CA 1
ATOM 676 C C . LEU A 1 80 ? 0.498 -2.421 1.998 1.00 86.19 80 LEU A C 1
ATOM 678 O O . LEU A 1 80 ? -0.178 -2.851 2.934 1.00 86.19 80 LEU A O 1
ATOM 682 N N . LYS A 1 81 ? 1.733 -1.941 2.170 1.00 89.81 81 LYS A N 1
ATOM 683 C CA . LYS A 1 81 ? 2.374 -1.836 3.481 1.00 89.81 81 LYS A CA 1
ATOM 684 C C . LYS A 1 81 ? 1.586 -0.913 4.410 1.00 89.81 81 LYS A C 1
ATOM 686 O O . LYS A 1 81 ? 1.274 -1.325 5.522 1.00 89.81 81 LYS A O 1
ATOM 691 N N . SER A 1 82 ? 1.192 0.276 3.948 1.00 87.81 82 SER A N 1
ATOM 692 C CA . SER A 1 82 ? 0.393 1.212 4.751 1.00 87.81 82 SER A CA 1
ATOM 693 C C . SER A 1 82 ? -0.968 0.636 5.153 1.00 87.81 82 SER A C 1
ATOM 695 O O . SER A 1 82 ? -1.386 0.795 6.298 1.00 87.81 82 SER A O 1
ATOM 697 N N . ILE A 1 83 ? -1.642 -0.085 4.250 1.00 88.00 83 ILE A N 1
ATOM 698 C CA . ILE A 1 83 ? -2.891 -0.789 4.583 1.00 88.00 83 ILE A CA 1
ATOM 699 C C . ILE A 1 83 ? -2.645 -1.901 5.603 1.00 88.00 83 ILE A C 1
ATOM 701 O O . ILE A 1 83 ? -3.424 -2.058 6.538 1.00 88.00 83 ILE A O 1
ATOM 705 N N . THR A 1 84 ? -1.568 -2.668 5.447 1.00 86.50 84 THR A N 1
ATOM 706 C CA . THR A 1 84 ? -1.237 -3.775 6.355 1.00 86.50 84 THR A CA 1
ATOM 707 C C . THR A 1 84 ? -0.943 -3.267 7.766 1.00 86.50 84 THR A C 1
ATOM 709 O O . THR A 1 84 ? -1.453 -3.819 8.740 1.00 86.50 84 THR A O 1
ATOM 712 N N . GLU A 1 85 ? -0.167 -2.188 7.890 1.00 88.94 85 GLU A N 1
ATOM 713 C CA . GLU A 1 85 ? 0.118 -1.535 9.173 1.00 88.94 85 GLU A CA 1
ATOM 714 C C . GLU A 1 85 ? -1.168 -1.030 9.839 1.00 88.94 85 GLU A C 1
ATOM 716 O O . GLU A 1 85 ? -1.387 -1.267 11.029 1.00 88.94 85 GLU A O 1
ATOM 721 N N . MET A 1 86 ? -2.063 -0.411 9.065 1.00 88.88 86 MET A N 1
ATOM 722 C CA . MET A 1 86 ? -3.371 0.020 9.553 1.00 88.88 86 MET A CA 1
ATOM 723 C C . MET A 1 86 ? -4.234 -1.160 10.012 1.00 88.88 86 MET A C 1
ATOM 725 O O . MET A 1 86 ? -4.802 -1.111 11.098 1.00 88.88 86 MET A O 1
ATOM 729 N N . LEU A 1 87 ? -4.310 -2.241 9.232 1.00 84.19 87 LEU A N 1
ATOM 730 C CA . LEU A 1 87 ? -5.071 -3.442 9.586 1.00 84.19 87 LEU A CA 1
ATOM 731 C C . LEU A 1 87 ? -4.564 -4.076 10.891 1.00 84.19 87 LEU A C 1
ATOM 733 O O . LEU A 1 87 ? -5.355 -4.548 11.714 1.00 84.19 87 LEU A O 1
ATOM 737 N N . PHE A 1 88 ? -3.247 -4.065 11.099 1.00 84.06 88 PHE A N 1
ATOM 738 C CA . PHE A 1 88 ? -2.640 -4.533 12.339 1.00 84.06 88 PHE A CA 1
ATOM 739 C C . PHE A 1 88 ? -3.038 -3.651 13.530 1.00 84.06 88 PHE A C 1
ATOM 741 O O . PHE A 1 88 ? -3.468 -4.169 14.564 1.00 84.06 88 PHE A O 1
ATOM 748 N N . GLN A 1 89 ? -2.975 -2.324 13.374 1.00 85.69 89 GLN A N 1
ATOM 749 C CA . GLN A 1 89 ? -3.430 -1.381 14.400 1.00 85.69 89 GLN A CA 1
ATOM 750 C C . GLN A 1 89 ? -4.914 -1.565 14.727 1.00 85.69 89 GLN A C 1
ATOM 752 O O . GLN A 1 89 ? -5.272 -1.613 15.903 1.00 85.69 89 GLN A O 1
ATOM 757 N N . VAL A 1 90 ? -5.759 -1.747 13.708 1.00 85.88 90 VAL A N 1
ATOM 758 C CA . VAL A 1 90 ? -7.188 -2.053 13.862 1.00 85.88 90 VAL A CA 1
ATOM 759 C C . VAL A 1 90 ? -7.400 -3.298 14.693 1.00 85.88 90 VAL A C 1
ATOM 761 O O . VAL A 1 90 ? -8.100 -3.249 15.701 1.00 85.88 90 VAL A O 1
ATOM 764 N N . SER A 1 91 ? -6.766 -4.406 14.315 1.00 80.69 91 SER A N 1
ATOM 765 C CA . SER A 1 91 ? -6.905 -5.658 15.059 1.00 80.69 91 SER A CA 1
ATOM 766 C C . SER A 1 91 ? -6.501 -5.497 16.524 1.00 80.69 91 SER A C 1
ATOM 768 O O . SER A 1 91 ? -7.131 -6.086 17.400 1.00 80.69 91 SER A O 1
ATOM 770 N N . HIS A 1 92 ? -5.473 -4.695 16.808 1.00 84.06 92 HIS A N 1
ATOM 771 C CA . HIS A 1 92 ? -5.030 -4.453 18.176 1.00 84.06 92 HIS A CA 1
ATOM 772 C C . HIS A 1 92 ? -6.016 -3.582 18.968 1.00 84.06 92 HIS A C 1
ATOM 774 O O . HIS A 1 92 ? -6.405 -3.949 20.077 1.00 84.06 92 HIS A O 1
ATOM 780 N N . GLN A 1 93 ? -6.456 -2.464 18.390 1.00 83.81 93 GLN A N 1
ATOM 781 C CA . GLN A 1 93 ? -7.315 -1.495 19.073 1.00 83.81 93 GLN A CA 1
ATOM 782 C C . GLN A 1 93 ? -8.765 -1.970 19.206 1.00 83.81 93 GLN A C 1
ATOM 784 O O . GLN A 1 93 ? -9.400 -1.654 20.202 1.00 83.81 93 GLN A O 1
ATOM 789 N N . VAL A 1 94 ? -9.271 -2.789 18.278 1.00 86.81 94 VAL A N 1
ATOM 790 C CA . VAL A 1 94 ? -10.626 -3.368 18.340 1.00 86.81 94 VAL A CA 1
ATOM 791 C C . VAL A 1 94 ? -10.699 -4.576 19.280 1.00 86.81 94 VAL A C 1
ATOM 793 O O . VAL A 1 94 ? -11.735 -4.814 19.900 1.00 86.81 94 VAL A O 1
ATOM 796 N N . ARG A 1 95 ? -9.602 -5.328 19.458 1.00 84.50 95 ARG A N 1
ATOM 797 C CA . ARG A 1 95 ? -9.575 -6.488 20.369 1.00 84.50 95 ARG A CA 1
ATOM 798 C C . ARG A 1 95 ? -9.908 -6.094 21.809 1.00 84.50 95 ARG A C 1
ATOM 800 O O . ARG A 1 95 ? -10.645 -6.815 22.470 1.00 84.50 95 ARG A O 1
ATOM 807 N N . SER A 1 96 ? -9.398 -4.956 22.276 1.00 85.50 96 SER A N 1
ATOM 808 C CA . SER A 1 96 ? -9.619 -4.465 23.642 1.00 85.50 96 SER A CA 1
ATOM 809 C C . SER A 1 96 ? -11.107 -4.231 23.976 1.00 85.50 96 SER A C 1
ATOM 811 O O . SER A 1 96 ? -11.614 -4.903 24.878 1.00 85.50 96 SER A O 1
ATOM 813 N N . PRO A 1 97 ? -11.854 -3.365 23.258 1.00 86.12 97 PRO A N 1
ATOM 814 C CA . PRO A 1 97 ? -13.269 -3.139 23.535 1.00 86.12 97 PRO A CA 1
ATOM 815 C C . PRO A 1 97 ? -14.117 -4.393 23.289 1.00 86.12 97 PRO A 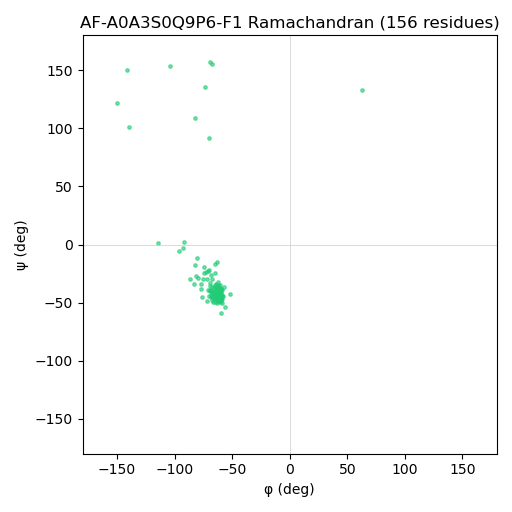C 1
ATOM 817 O O . PRO A 1 97 ? -15.034 -4.643 24.066 1.00 86.12 97 PRO A O 1
ATOM 820 N N . ILE A 1 98 ? -13.796 -5.234 22.294 1.00 85.94 98 ILE A N 1
ATOM 821 C CA . ILE A 1 98 ? -14.516 -6.503 22.076 1.00 85.94 98 ILE A CA 1
ATOM 822 C C . ILE A 1 98 ? -14.341 -7.457 23.262 1.00 85.94 98 ILE A C 1
ATOM 824 O O . ILE A 1 98 ? -15.329 -7.994 23.758 1.00 85.94 98 ILE A O 1
ATOM 828 N N . SER A 1 99 ? -13.115 -7.656 23.755 1.00 86.00 99 SER A N 1
ATOM 829 C CA . SER A 1 99 ? -12.873 -8.515 24.920 1.00 86.00 99 SER A CA 1
ATOM 830 C C . SER A 1 99 ? -13.558 -7.983 26.179 1.00 86.00 99 SER A C 1
ATOM 832 O O . SER A 1 99 ? -14.092 -8.777 26.952 1.00 86.00 99 SER A O 1
ATOM 834 N N . ARG A 1 100 ? -13.595 -6.655 26.372 1.00 85.38 100 ARG A N 1
ATOM 835 C CA . ARG A 1 100 ? -14.338 -6.041 27.481 1.00 85.38 100 ARG A CA 1
ATOM 836 C C . ARG A 1 100 ? -15.834 -6.303 27.361 1.00 85.38 100 ARG A C 1
ATOM 838 O O . ARG A 1 100 ? -16.411 -6.800 28.318 1.00 85.38 100 ARG A O 1
ATOM 845 N N . MET A 1 101 ? -16.438 -6.047 26.197 1.00 86.25 101 MET A N 1
ATOM 846 C CA . MET A 1 101 ? -17.861 -6.320 25.959 1.00 86.25 101 MET A CA 1
ATOM 847 C C . MET A 1 101 ? -18.195 -7.801 26.171 1.00 86.25 101 MET A C 1
ATOM 849 O O . MET A 1 101 ? -19.154 -8.110 26.866 1.00 86.25 101 MET A O 1
ATOM 853 N N . GLN A 1 102 ? -17.372 -8.718 25.658 1.00 84.56 102 GLN A N 1
ATOM 854 C CA . GLN A 1 102 ? -17.581 -10.159 25.811 1.00 84.56 102 GLN A CA 1
ATOM 855 C C . GLN A 1 102 ? -17.477 -10.621 27.272 1.00 84.56 102 GLN A C 1
ATOM 857 O O . GLN A 1 102 ? -18.305 -11.405 27.734 1.00 84.56 102 GLN A O 1
ATOM 862 N N . GLY A 1 103 ? -16.489 -10.118 28.019 1.00 83.69 103 GLY A N 1
ATOM 863 C CA . GLY A 1 103 ? -16.369 -10.384 29.454 1.00 83.69 103 GLY A CA 1
ATOM 864 C C . GLY A 1 103 ? -17.571 -9.859 30.238 1.00 83.69 103 GLY A C 1
ATOM 865 O O . GLY A 1 103 ? -18.057 -10.529 31.149 1.00 83.69 103 GLY A O 1
ATOM 866 N N . LEU A 1 104 ? -18.091 -8.701 29.829 1.00 82.69 104 LEU A N 1
ATOM 867 C CA . LEU A 1 104 ? -19.276 -8.086 30.406 1.00 82.69 104 LEU A CA 1
ATOM 868 C C . LEU A 1 104 ? -20.535 -8.927 30.167 1.00 82.69 104 LEU A C 1
ATOM 870 O O . LEU A 1 104 ? -21.251 -9.233 31.114 1.00 82.69 104 LEU A O 1
ATOM 874 N N . THR A 1 105 ? -20.776 -9.356 28.925 1.00 81.44 105 THR A N 1
ATOM 875 C CA . THR A 1 105 ? -21.931 -10.189 28.555 1.00 81.44 105 THR A CA 1
ATOM 876 C C . THR A 1 105 ? -21.918 -11.535 29.283 1.00 81.44 105 THR A C 1
ATOM 878 O O . THR A 1 105 ? -22.945 -11.948 29.813 1.00 81.44 105 THR A O 1
ATOM 881 N N . ASN A 1 106 ? -20.753 -12.177 29.417 1.00 81.25 106 ASN A N 1
ATOM 882 C CA . ASN A 1 106 ? -20.615 -13.415 30.195 1.00 81.25 106 ASN A CA 1
ATOM 883 C C . ASN A 1 106 ? -20.945 -13.219 31.688 1.00 81.25 106 ASN A C 1
ATOM 885 O O . ASN A 1 106 ? -21.448 -14.129 32.351 1.00 81.25 106 ASN A O 1
ATOM 889 N N . HIS A 1 107 ? -20.663 -12.033 32.233 1.00 77.44 107 HIS A N 1
ATOM 890 C CA . HIS A 1 107 ? -21.025 -11.676 33.603 1.00 77.44 107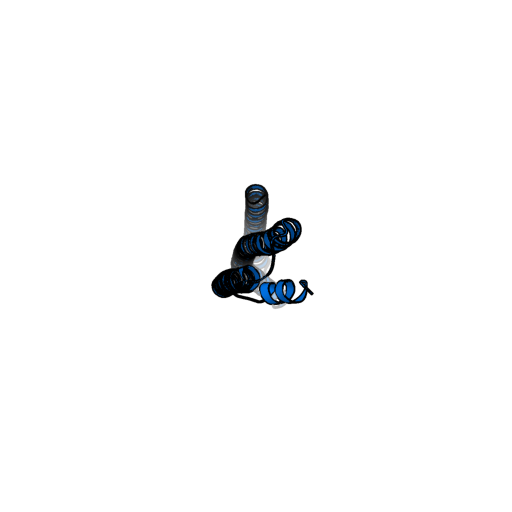 HIS A CA 1
ATOM 891 C C . HIS A 1 107 ? -22.542 -11.504 33.783 1.00 77.44 107 HIS A C 1
ATOM 893 O O . HIS A 1 107 ? -23.053 -11.849 34.848 1.00 77.44 107 HIS A O 1
ATOM 899 N N . ILE A 1 108 ? -23.248 -11.027 32.746 1.00 79.25 108 ILE A N 1
ATOM 900 C CA . ILE A 1 108 ? -24.719 -10.924 32.706 1.00 79.25 108 ILE A CA 1
ATOM 901 C C . ILE A 1 108 ? -25.375 -12.296 32.691 1.00 79.25 108 ILE A C 1
ATOM 903 O O . ILE A 1 108 ? -26.274 -12.545 33.487 1.00 79.25 108 ILE A O 1
ATOM 907 N N . ASP A 1 109 ? -24.895 -13.194 31.835 1.00 73.88 109 ASP A N 1
ATOM 908 C CA . ASP A 1 109 ? -25.499 -14.520 31.671 1.00 73.88 109 ASP A CA 1
ATOM 909 C C . ASP A 1 109 ? -25.272 -15.454 32.873 1.00 73.88 109 ASP A C 1
ATOM 911 O O . ASP A 1 109 ? -26.032 -16.400 33.078 1.00 73.88 109 ASP A O 1
ATOM 915 N N . SER A 1 110 ? -24.234 -15.215 33.682 1.00 68.75 110 SER A N 1
ATOM 916 C CA . SER A 1 110 ? -23.814 -16.136 34.752 1.00 68.75 110 SER A CA 1
ATOM 917 C C . SER A 1 110 ? -24.353 -15.817 36.156 1.00 68.75 110 SER A C 1
ATOM 919 O O . SER A 1 110 ? -24.139 -16.619 37.070 1.00 68.75 110 SER A O 1
ATOM 921 N N . LYS A 1 111 ? -25.064 -14.697 36.370 1.00 68.31 111 LYS A N 1
ATOM 922 C CA . LYS A 1 111 ? -25.561 -14.285 37.701 1.00 68.31 111 LYS A CA 1
ATOM 923 C C . LYS A 1 111 ? -26.957 -13.656 37.677 1.00 68.31 111 LYS A C 1
ATOM 925 O O . LYS A 1 111 ? -27.325 -12.941 36.755 1.00 68.31 111 LYS A O 1
ATOM 930 N N . ALA A 1 112 ? -27.689 -13.826 38.783 1.00 66.19 112 ALA A N 1
ATOM 931 C CA . ALA A 1 112 ? -28.786 -12.931 39.151 1.00 66.19 112 ALA A CA 1
ATOM 932 C C . ALA A 1 112 ? -28.182 -11.577 39.566 1.00 66.19 112 ALA A C 1
ATOM 934 O O . ALA A 1 112 ? -27.752 -11.403 40.704 1.00 66.19 112 ALA A O 1
ATOM 935 N N . ILE A 1 113 ? -28.058 -10.673 38.597 1.00 68.31 113 ILE A N 1
ATOM 936 C CA . ILE A 1 113 ? -27.445 -9.351 38.751 1.00 68.31 113 ILE A CA 1
ATOM 937 C C . ILE A 1 113 ? -28.374 -8.409 39.533 1.00 68.31 113 ILE A C 1
ATOM 939 O O . ILE A 1 113 ? -29.576 -8.349 39.256 1.00 68.31 113 ILE A O 1
ATOM 943 N N . SER A 1 114 ? -27.823 -7.658 40.498 1.00 73.75 114 SER A N 1
ATOM 944 C CA . SER A 1 114 ? -28.568 -6.593 41.188 1.00 73.75 114 SER A CA 1
ATOM 945 C C . SER A 1 114 ? -28.842 -5.415 40.245 1.00 73.75 114 SER A C 1
ATOM 947 O O . SER A 1 114 ? -28.125 -5.186 39.271 1.00 73.75 114 SER A O 1
ATOM 949 N N . LYS A 1 115 ? -29.868 -4.612 40.538 1.00 75.19 115 LYS A N 1
ATOM 950 C CA . LYS A 1 115 ? -30.202 -3.449 39.706 1.00 75.19 115 LYS A CA 1
ATOM 951 C C . LYS A 1 115 ? -29.050 -2.430 39.643 1.00 75.19 115 LYS A C 1
ATOM 953 O O . LYS A 1 115 ? -28.799 -1.883 38.573 1.00 75.19 115 LYS A O 1
ATOM 958 N N . GLU A 1 116 ? -28.327 -2.227 4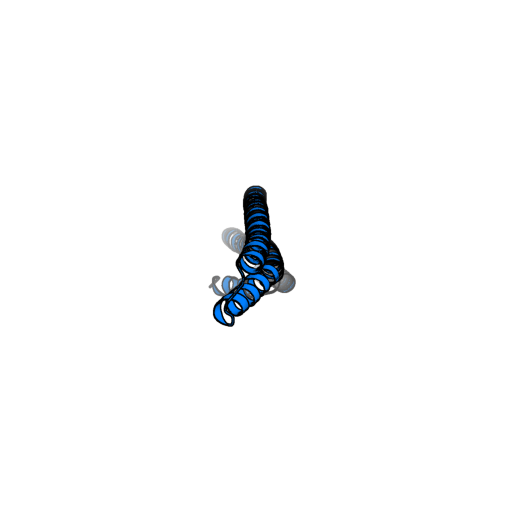0.747 1.00 76.38 116 GLU A N 1
ATOM 959 C CA . GLU A 1 116 ? -27.148 -1.349 40.805 1.00 76.38 116 GLU A CA 1
ATOM 960 C C . GLU A 1 116 ? -25.953 -1.909 40.012 1.00 76.38 116 GLU A C 1
ATOM 962 O O . GLU A 1 116 ? -25.239 -1.166 39.330 1.00 76.38 116 GLU A O 1
ATOM 967 N N . GLU A 1 117 ? -25.737 -3.227 40.059 1.00 75.62 117 GLU A N 1
ATOM 968 C CA . GLU A 1 117 ? -24.695 -3.891 39.270 1.00 75.62 117 GLU A CA 1
ATOM 969 C C . GLU A 1 117 ? -24.993 -3.785 37.768 1.00 75.62 117 GLU A C 1
ATOM 971 O O . GLU A 1 117 ? -24.085 -3.503 36.989 1.00 75.62 117 GLU A O 1
ATOM 976 N N . LEU A 1 118 ? -26.261 -3.923 37.360 1.00 80.31 118 LEU A N 1
ATOM 977 C CA . LEU A 1 118 ? -26.692 -3.780 35.966 1.00 80.31 118 LEU A CA 1
ATOM 978 C C . LEU A 1 118 ? -26.488 -2.356 35.431 1.00 80.31 118 LEU A C 1
ATOM 980 O O . LEU A 1 118 ? -26.047 -2.185 34.295 1.00 80.31 118 LEU A O 1
ATOM 984 N N . GLU A 1 119 ? -26.789 -1.334 36.238 1.00 81.38 119 GLU A N 1
ATOM 985 C CA . GLU A 1 119 ? -26.551 0.070 35.878 1.00 81.38 119 GLU A CA 1
ATOM 986 C C . GLU A 1 119 ? -25.062 0.343 35.654 1.00 81.38 119 GLU A C 1
ATOM 988 O O . GLU A 1 119 ? -24.673 0.903 34.626 1.00 81.38 119 GLU A O 1
ATOM 993 N N . SER A 1 120 ? -24.221 -0.128 36.574 1.00 81.31 120 SER A N 1
ATOM 994 C CA . SER A 1 120 ? -22.762 -0.009 36.481 1.00 81.31 120 SER A CA 1
ATOM 995 C C . SER A 1 120 ? -22.237 -0.684 35.212 1.00 81.31 120 SER A C 1
ATOM 997 O O . SER A 1 120 ? -21.434 -0.127 34.463 1.00 81.31 120 SER A O 1
ATOM 999 N N . LEU A 1 121 ? -22.751 -1.877 34.925 1.00 81.12 121 LEU A N 1
ATOM 1000 C CA . LEU A 1 121 ? -22.401 -2.656 33.750 1.00 81.12 121 LEU A CA 1
ATOM 1001 C C . LEU A 1 121 ? -22.829 -1.969 32.444 1.00 81.12 121 LEU A C 1
ATOM 1003 O O . LEU A 1 121 ? -22.067 -1.919 31.481 1.00 81.12 121 LEU A O 1
ATOM 1007 N N . SER A 1 122 ? -24.024 -1.377 32.420 1.00 80.31 122 SER A N 1
ATOM 1008 C CA . SER A 1 122 ? -24.509 -0.607 31.274 1.00 80.31 122 SER A CA 1
ATOM 1009 C C . SER A 1 122 ? -23.613 0.594 30.965 1.00 80.31 122 SER A C 1
ATOM 1011 O O . SER A 1 122 ? -23.450 0.934 29.792 1.00 80.31 122 SER A O 1
ATOM 1013 N N . ILE A 1 123 ? -23.034 1.234 31.985 1.00 85.25 123 ILE A N 1
ATOM 1014 C CA . ILE A 1 123 ? -22.088 2.345 31.809 1.00 85.25 123 ILE A CA 1
ATOM 1015 C C . ILE A 1 123 ? -20.795 1.836 31.156 1.00 85.25 123 ILE A C 1
ATOM 1017 O O . ILE A 1 123 ? -20.397 2.355 30.116 1.00 85.25 123 ILE A O 1
ATOM 1021 N N . TYR A 1 124 ? -20.201 0.754 31.669 1.00 83.69 124 TYR A N 1
ATOM 1022 C CA . TYR A 1 124 ? -18.982 0.171 31.087 1.00 83.69 124 TYR A CA 1
ATOM 1023 C C . TYR A 1 124 ? -19.166 -0.347 29.652 1.00 83.69 124 TYR A C 1
ATOM 1025 O O . TYR A 1 124 ? -18.251 -0.256 28.822 1.00 83.69 124 TYR A O 1
ATOM 1033 N N . LEU A 1 125 ? -20.350 -0.880 29.334 1.00 85.94 125 LEU A N 1
ATOM 1034 C CA . LEU A 1 125 ? -20.695 -1.280 27.971 1.00 85.94 125 LEU A CA 1
ATOM 1035 C C . LEU A 1 125 ? -20.757 -0.058 27.049 1.00 85.94 125 LEU A C 1
ATOM 1037 O O . LEU A 1 125 ? -20.193 -0.076 25.956 1.00 85.94 125 LEU A O 1
ATOM 1041 N N . LYS A 1 126 ? -21.407 1.015 27.510 1.00 87.19 126 LYS A N 1
ATOM 1042 C CA . LYS A 1 126 ? -21.527 2.273 26.771 1.00 87.19 126 LYS A CA 1
ATOM 1043 C C . LYS A 1 126 ? -20.160 2.894 26.492 1.00 87.19 126 LYS A C 1
ATOM 1045 O O . LYS A 1 126 ? -19.932 3.348 25.371 1.00 87.19 126 LYS A O 1
ATOM 1050 N N . ASP A 1 127 ? -19.242 2.848 27.450 1.00 88.25 127 ASP A N 1
ATOM 1051 C CA . ASP A 1 127 ? -17.870 3.329 27.269 1.00 88.25 127 ASP A CA 1
ATOM 1052 C C . ASP A 1 127 ? -17.120 2.501 26.220 1.00 88.25 127 ASP A C 1
ATOM 1054 O O . ASP A 1 127 ? -16.516 3.058 25.304 1.00 88.25 127 ASP A O 1
ATOM 1058 N N . SER A 1 128 ? -17.235 1.169 26.281 1.00 87.94 128 SER A N 1
ATOM 1059 C CA . SER A 1 128 ? -16.593 0.265 25.314 1.00 87.94 128 SER A CA 1
ATOM 1060 C C . SER A 1 128 ? -17.123 0.462 23.887 1.00 87.94 128 SER A C 1
ATOM 1062 O O . SER A 1 128 ? -16.355 0.425 22.925 1.00 87.94 128 SER A O 1
ATOM 1064 N N . VAL A 1 129 ? -18.432 0.692 23.736 1.00 87.56 129 VAL A N 1
ATOM 1065 C CA . VAL A 1 129 ? -19.063 1.001 22.441 1.00 87.56 129 VAL A CA 1
ATOM 1066 C C . VAL A 1 129 ? -18.632 2.379 21.934 1.00 87.56 129 VAL A C 1
ATOM 1068 O O . VAL A 1 129 ? -18.347 2.529 20.748 1.00 87.56 129 VAL A O 1
ATOM 1071 N N . THR A 1 130 ? -18.534 3.372 22.819 1.00 88.69 130 THR A N 1
ATOM 1072 C CA . THR A 1 130 ? -18.093 4.730 22.460 1.00 88.69 130 THR A CA 1
ATOM 1073 C C . THR A 1 130 ? -16.634 4.736 22.000 1.00 88.69 130 THR A C 1
ATOM 1075 O O . THR A 1 130 ? -16.311 5.351 20.985 1.00 88.69 130 THR A O 1
ATOM 1078 N N . GLU A 1 131 ? -15.754 4.006 22.689 1.00 88.12 131 GLU A N 1
ATOM 1079 C CA . GLU A 1 131 ? -14.354 3.823 22.285 1.00 88.12 131 GLU A CA 1
ATOM 1080 C C . GLU A 1 131 ? -14.254 3.163 20.901 1.00 88.12 131 GLU A C 1
ATOM 1082 O O . GLU A 1 131 ? -13.485 3.616 20.049 1.00 88.12 131 GLU A O 1
ATOM 1087 N N . LEU A 1 132 ? -15.083 2.146 20.634 1.00 88.62 132 LEU A N 1
ATOM 1088 C CA . LEU A 1 132 ? -15.131 1.477 19.335 1.00 88.62 132 LEU A CA 1
ATOM 1089 C C . LEU A 1 132 ? -15.668 2.385 18.209 1.00 88.62 132 LEU A C 1
ATOM 1091 O O . LEU A 1 132 ? -15.158 2.321 17.087 1.00 88.62 132 LEU A O 1
ATOM 1095 N N . ASP A 1 133 ? -16.652 3.251 18.480 1.00 86.44 133 ASP A N 1
ATOM 1096 C CA . ASP A 1 133 ? -17.157 4.230 17.499 1.00 86.44 133 ASP A CA 1
ATOM 1097 C C . ASP A 1 133 ? -16.086 5.270 17.140 1.00 86.44 133 ASP A C 1
ATOM 1099 O O . ASP A 1 133 ? -15.810 5.508 15.961 1.00 86.44 133 ASP A O 1
ATOM 1103 N N . ILE A 1 134 ? -15.409 5.834 18.148 1.00 88.19 134 ILE A N 1
ATOM 1104 C CA . ILE A 1 134 ? -14.299 6.782 17.952 1.00 88.19 134 ILE A CA 1
ATOM 1105 C C . ILE A 1 134 ? -13.188 6.134 17.122 1.00 88.19 134 ILE A C 1
ATOM 1107 O O . ILE A 1 134 ? -12.670 6.738 16.173 1.00 88.19 134 ILE A O 1
ATOM 1111 N N . PHE A 1 135 ? -12.848 4.888 17.446 1.00 87.12 135 PHE A N 1
ATOM 1112 C CA . PHE A 1 135 ? -11.873 4.114 16.697 1.00 87.12 135 PHE A CA 1
ATOM 1113 C C . PHE A 1 135 ? -12.295 3.929 15.229 1.00 87.12 135 PHE A C 1
ATOM 1115 O O . PHE A 1 135 ? -11.522 4.222 14.316 1.00 87.12 135 PHE A O 1
ATOM 1122 N N . THR A 1 136 ? -13.540 3.518 14.986 1.00 84.50 136 THR A N 1
ATOM 1123 C CA . THR A 1 136 ? -14.078 3.285 13.634 1.00 84.50 136 THR A CA 1
ATOM 1124 C C . THR A 1 136 ? -14.092 4.568 12.795 1.00 84.50 136 THR A C 1
ATOM 1126 O O . THR A 1 136 ? -13.733 4.553 11.611 1.00 84.50 136 THR A O 1
ATOM 1129 N N . ARG A 1 137 ? -14.421 5.713 13.404 1.00 86.44 137 ARG A N 1
ATOM 1130 C CA . ARG A 1 137 ? -14.324 7.037 12.765 1.00 86.44 137 ARG A CA 1
ATOM 1131 C C . ARG A 1 137 ? -12.884 7.392 12.399 1.00 86.44 137 ARG A C 1
ATOM 1133 O O . ARG A 1 137 ? -12.625 7.831 11.279 1.00 86.44 137 ARG A O 1
ATOM 1140 N N . THR A 1 138 ? -11.946 7.158 13.314 1.00 86.12 138 THR A N 1
ATOM 1141 C CA . THR A 1 138 ? -10.512 7.422 13.103 1.00 86.12 138 THR A CA 1
ATOM 1142 C C . THR A 1 138 ? -9.946 6.546 11.985 1.00 86.12 138 THR A C 1
ATOM 1144 O O . THR A 1 138 ? -9.198 7.026 11.127 1.00 86.12 138 THR A O 1
ATOM 1147 N N . LEU A 1 139 ? -10.357 5.279 11.940 1.00 85.75 139 LEU A N 1
ATOM 1148 C CA . LEU A 1 139 ? -10.009 4.347 10.876 1.00 85.75 139 LEU A CA 1
ATOM 1149 C C . LEU A 1 139 ? -10.526 4.824 9.516 1.00 85.75 139 LEU A C 1
ATOM 1151 O O . LEU A 1 139 ? -9.761 4.883 8.558 1.00 85.75 139 LEU A O 1
ATOM 1155 N N . THR A 1 140 ? -11.802 5.205 9.443 1.00 84.75 140 THR A N 1
ATOM 1156 C CA . THR A 1 140 ? -12.431 5.690 8.205 1.00 84.75 140 THR A CA 1
ATOM 1157 C C . THR A 1 140 ? -11.715 6.932 7.670 1.00 84.75 140 THR A C 1
ATOM 1159 O O . THR A 1 140 ? -11.375 6.989 6.490 1.00 84.75 140 THR A O 1
ATOM 1162 N N . ALA A 1 141 ? -11.398 7.894 8.544 1.00 87.06 141 ALA A N 1
ATOM 1163 C CA . ALA A 1 141 ? -10.637 9.085 8.170 1.00 87.06 141 ALA A CA 1
ATOM 1164 C C . ALA A 1 141 ? -9.219 8.744 7.675 1.00 87.06 141 ALA A C 1
ATOM 1166 O O . ALA A 1 141 ? -8.723 9.337 6.715 1.00 87.06 141 ALA A O 1
ATOM 1167 N N . SER A 1 142 ? -8.567 7.765 8.303 1.00 85.69 142 SER A N 1
ATOM 1168 C CA . SER A 1 142 ? -7.222 7.332 7.916 1.00 85.69 142 SER A CA 1
ATOM 1169 C C . SER A 1 142 ? -7.219 6.580 6.578 1.00 85.69 142 SER A C 1
ATOM 1171 O O . SER A 1 142 ? -6.323 6.801 5.762 1.00 85.69 142 SER A O 1
ATOM 1173 N N . LEU A 1 143 ? -8.227 5.740 6.317 1.00 85.75 143 LEU A N 1
ATOM 1174 C CA . LEU A 1 143 ? -8.431 5.071 5.026 1.00 85.75 143 LEU A CA 1
ATOM 1175 C C . LEU A 1 143 ? -8.656 6.084 3.903 1.00 85.75 143 LEU A C 1
ATOM 1177 O O . LEU A 1 143 ? -8.043 5.968 2.842 1.00 85.75 143 LEU A O 1
ATOM 1181 N N . GLU A 1 144 ? -9.482 7.101 4.151 1.00 87.31 144 GLU A N 1
ATOM 1182 C CA . GLU A 1 144 ? -9.743 8.155 3.171 1.00 87.31 144 GLU A CA 1
ATOM 1183 C C . GLU A 1 144 ? -8.469 8.948 2.854 1.00 87.31 144 GLU A C 1
ATOM 1185 O O . GLU A 1 144 ? -8.154 9.192 1.690 1.00 87.31 144 GLU A O 1
ATOM 1190 N N . LYS A 1 145 ? -7.650 9.251 3.869 1.00 87.00 145 LYS A N 1
ATOM 1191 C CA . LYS A 1 145 ? -6.341 9.886 3.667 1.00 87.00 145 LYS A CA 1
ATOM 1192 C C . LYS A 1 145 ? -5.415 9.039 2.784 1.00 87.00 145 LYS A C 1
ATOM 1194 O O . LYS A 1 145 ? -4.808 9.572 1.858 1.00 87.00 145 LYS A O 1
ATOM 1199 N N . ILE A 1 146 ? -5.328 7.729 3.035 1.00 86.12 146 ILE A N 1
ATOM 1200 C CA . ILE A 1 146 ? -4.522 6.802 2.219 1.00 86.12 146 ILE A CA 1
ATOM 1201 C C . ILE A 1 146 ? -5.053 6.727 0.780 1.00 86.12 146 ILE A C 1
ATOM 1203 O O . ILE A 1 146 ? -4.268 6.702 -0.171 1.00 86.12 146 ILE A O 1
ATOM 1207 N N . ARG A 1 147 ? -6.378 6.719 0.599 1.00 83.12 147 ARG A N 1
ATOM 1208 C CA . ARG A 1 147 ? -7.025 6.717 -0.719 1.00 83.12 147 ARG A CA 1
ATOM 1209 C C . ARG A 1 147 ? -6.693 7.978 -1.517 1.00 83.12 147 ARG A C 1
ATOM 1211 O O . ARG A 1 147 ? -6.313 7.872 -2.685 1.00 83.12 147 ARG A O 1
ATOM 1218 N N . ILE A 1 148 ? -6.821 9.152 -0.901 1.00 85.44 148 ILE A N 1
ATOM 1219 C CA . ILE A 1 148 ? -6.505 10.440 -1.534 1.00 85.44 148 ILE A CA 1
ATOM 1220 C C . ILE A 1 148 ? -5.023 10.491 -1.917 1.00 85.44 148 ILE A C 1
ATOM 1222 O O . ILE A 1 148 ? -4.689 10.909 -3.025 1.00 85.44 148 ILE A O 1
ATOM 1226 N N . GLN A 1 149 ? -4.137 10.013 -1.039 1.00 81.69 149 GLN A N 1
ATOM 1227 C CA . GLN A 1 149 ? -2.699 10.005 -1.291 1.00 81.69 149 GLN A CA 1
ATOM 1228 C C . GLN A 1 149 ? -2.324 9.097 -2.472 1.00 81.69 149 GLN A C 1
ATOM 1230 O O . GLN A 1 149 ? -1.641 9.554 -3.380 1.00 81.69 149 GLN A O 1
ATOM 1235 N N . ASN A 1 150 ? -2.867 7.876 -2.544 1.00 80.94 150 ASN A N 1
ATOM 1236 C CA . ASN A 1 150 ? -2.667 6.991 -3.700 1.00 80.94 150 ASN A CA 1
ATOM 1237 C C . ASN A 1 150 ? -3.211 7.615 -5.001 1.00 80.94 150 ASN A C 1
ATOM 1239 O O . ASN A 1 150 ? -2.540 7.597 -6.026 1.00 80.94 150 ASN A O 1
ATOM 1243 N N . THR A 1 151 ? -4.395 8.236 -4.956 1.00 78.00 151 THR A N 1
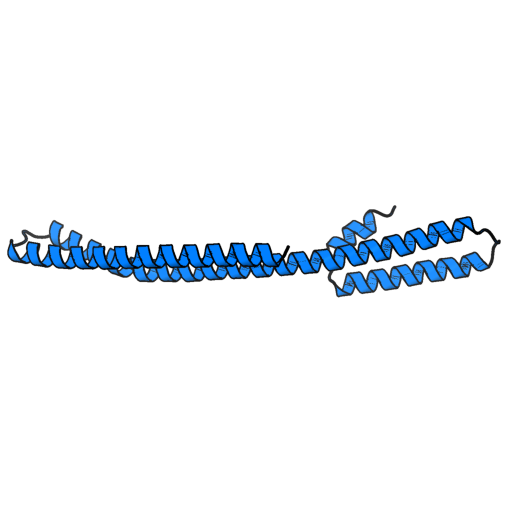ATOM 1244 C CA . THR A 1 151 ? -4.973 8.905 -6.138 1.00 78.00 151 THR A CA 1
ATOM 1245 C C . THR A 1 151 ? -4.077 10.049 -6.624 1.00 78.00 151 THR A C 1
ATOM 1247 O O . THR A 1 151 ? -3.859 10.188 -7.823 1.00 78.00 151 THR A O 1
ATOM 1250 N N . THR A 1 152 ? -3.512 10.823 -5.693 1.00 73.06 152 THR A N 1
ATOM 1251 C CA . THR A 1 152 ? -2.607 11.945 -5.991 1.00 73.06 152 THR A CA 1
ATOM 1252 C C . THR A 1 152 ? -1.284 11.460 -6.584 1.00 73.06 152 THR A C 1
ATOM 1254 O O . THR A 1 152 ? -0.832 12.014 -7.587 1.00 73.06 152 THR A O 1
ATOM 1257 N N . ASP A 1 153 ? -0.701 10.402 -6.012 1.00 73.25 153 ASP A N 1
ATOM 1258 C CA . ASP A 1 153 ? 0.535 9.779 -6.499 1.00 73.25 153 ASP A CA 1
ATOM 1259 C C . ASP A 1 153 ? 0.340 9.214 -7.924 1.00 73.25 153 ASP A C 1
ATOM 1261 O O . ASP A 1 153 ? 1.209 9.375 -8.778 1.00 73.25 153 ASP A O 1
ATOM 1265 N N . GLN A 1 154 ? -0.844 8.674 -8.242 1.00 64.81 154 GLN A N 1
ATOM 1266 C CA . GLN A 1 154 ? -1.185 8.229 -9.601 1.00 64.81 154 GLN A CA 1
ATOM 1267 C C . GLN A 1 154 ? -1.360 9.373 -10.611 1.00 64.81 154 GLN A C 1
ATOM 1269 O O . GLN A 1 154 ? -0.994 9.200 -11.773 1.00 64.81 154 GLN A O 1
ATOM 1274 N N . THR A 1 155 ? -1.901 10.532 -10.216 1.00 67.25 155 THR A N 1
ATOM 1275 C CA . THR A 1 155 ? -1.994 11.702 -11.116 1.00 67.25 155 THR A CA 1
ATOM 1276 C C . THR A 1 155 ? -0.650 12.367 -11.381 1.00 67.25 155 THR A C 1
ATOM 1278 O O . THR A 1 155 ? -0.477 12.920 -12.458 1.00 67.25 155 THR A O 1
ATOM 1281 N N . ASN A 1 156 ? 0.291 12.314 -10.436 1.00 59.97 156 ASN A N 1
ATOM 1282 C CA . ASN A 1 156 ? 1.615 12.926 -10.594 1.00 59.97 156 ASN A CA 1
ATOM 1283 C C . ASN A 1 156 ? 2.606 12.045 -11.383 1.00 59.97 156 ASN A C 1
ATOM 1285 O O . ASN A 1 156 ? 3.620 12.553 -11.855 1.00 59.97 156 ASN A O 1
ATOM 1289 N N . SER A 1 157 ? 2.324 10.743 -11.514 1.00 55.88 157 SER A N 1
ATOM 1290 C CA . SER A 1 157 ? 3.120 9.779 -12.293 1.00 55.88 157 SER A CA 1
ATOM 1291 C C . SER A 1 157 ? 2.650 9.612 -13.757 1.00 55.88 157 SER A C 1
ATOM 1293 O O . SER A 1 157 ? 3.233 8.800 -14.481 1.00 55.88 157 SER A O 1
ATOM 1295 N N . ASN A 1 158 ? 1.622 10.356 -14.198 1.00 47.97 158 ASN A N 1
ATOM 1296 C CA . ASN A 1 158 ? 1.118 10.407 -15.584 1.00 47.97 158 ASN A CA 1
ATOM 1297 C C . ASN A 1 158 ? 1.513 11.715 -16.277 1.00 47.97 158 ASN A C 1
ATOM 1299 O O . ASN A 1 158 ? 1.796 11.652 -17.494 1.00 47.97 158 ASN A O 1
#

Sequence (158 aa):
MYIIPLVISYTLDKDKIIRLAIICTILTLIDTIDYYHIEMYYSVFTNKFLSILSIWISCFIILRYKEILLQKDTEKQKYLKSITEMLFQVSHQVRSPISRMQGLTNHIDSKAISKEELESLSIYLKDSVTELDIFTRTLTASLEKIRIQNTTDQTNSN

Foldseek 3Di:
DPVVVLVVLLVDDLVVLVVVLVVVVVVLVVVVVVCVVDDDDDVVVVVSVVVNVVSVVSSVVSNVVVVLVVVVVVLVVVLVVLVVVLVVVCVVQLVVLVVQLVVLVVVVVPDPDDPVRVVVSVVSNVVSVVSVVVVVVVSVVSVVVSVVVSVVVVVVSD

Organism: NCBI:txid2497483

Secondary structure (DSSP, 8-state):
--HHHHHHHHTS-HHHHHHHHHHHHHHHHHHHHHHTTS---HHHHHHHHHHHHHHHHHHHHHHHHHHHHHHHHHHHHHHHHHHHHHHHHHHHHHHHHHHHHHHHHHHHHTS---HHHHHHHHHHHHHHHHHHHHHHHHHHHHHHHHHHHHHHHHHHT-